Protein AF-A0A4U1BYI5-F1 (afdb_monomer_lite)

pLDDT: mean 77.16, std 16.28, range [41.34, 93.25]

Radius of gyration: 16.46 Å; chains: 1; bounding box: 38×61×30 Å

Organism: NCBI:txid2571271

Structure (mmCIF, N/CA/C/O backbone):
data_AF-A0A4U1BYI5-F1
#
_entry.id   AF-A0A4U1BYI5-F1
#
loop_
_atom_site.group_PDB
_atom_site.id
_atom_site.type_symbol
_atom_site.label_atom_id
_atom_site.label_alt_id
_atom_site.label_comp_id
_atom_site.label_asym_id
_atom_site.label_entity_id
_atom_site.label_seq_id
_atom_site.pdbx_PDB_ins_code
_atom_site.Cartn_x
_atom_site.Cartn_y
_atom_site.Cartn_z
_atom_site.occupancy
_atom_site.B_iso_or_equiv
_atom_site.auth_seq_id
_atom_site.auth_comp_id
_atom_site.auth_asym_id
_atom_site.auth_atom_id
_atom_site.pdbx_PDB_model_num
ATOM 1 N N . MET A 1 1 ? 1.137 -9.527 -12.528 1.00 52.97 1 MET A N 1
ATOM 2 C CA . MET A 1 1 ? 1.852 -8.620 -13.453 1.00 52.97 1 MET A CA 1
ATOM 3 C C . MET A 1 1 ? 2.875 -7.870 -12.630 1.00 52.97 1 MET A C 1
ATOM 5 O O . MET A 1 1 ? 2.546 -7.523 -11.507 1.00 52.97 1 MET A O 1
ATOM 9 N N . SER A 1 2 ? 4.081 -7.662 -13.147 1.00 66.19 2 SER A N 1
ATOM 10 C CA . SER A 1 2 ? 5.131 -6.933 -12.427 1.00 66.19 2 SER A CA 1
ATOM 11 C C . SER A 1 2 ? 5.276 -5.545 -13.038 1.00 66.19 2 SER A C 1
ATOM 13 O O . SER A 1 2 ? 5.401 -5.427 -14.258 1.00 66.19 2 SER A O 1
ATOM 15 N N . TYR A 1 3 ? 5.225 -4.504 -12.210 1.00 79.31 3 TYR A N 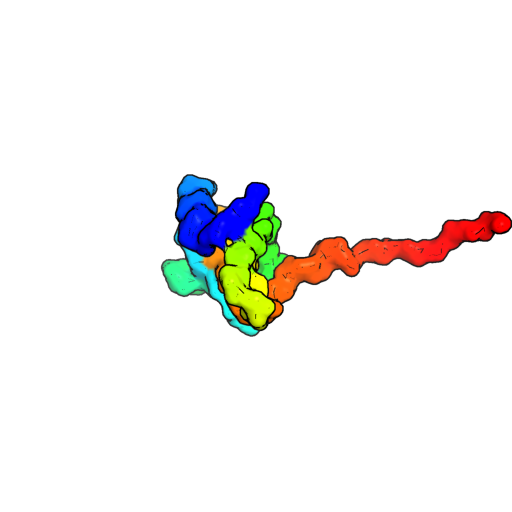1
ATOM 16 C CA . TYR A 1 3 ? 5.415 -3.128 -12.663 1.00 79.31 3 TYR A CA 1
ATOM 17 C C . TYR A 1 3 ? 6.898 -2.812 -12.839 1.00 79.31 3 TYR A C 1
ATOM 19 O O . TYR A 1 3 ? 7.734 -3.254 -12.053 1.00 79.31 3 TYR A O 1
ATOM 27 N N . LEU A 1 4 ? 7.210 -2.026 -13.871 1.00 74.12 4 LEU A N 1
ATOM 28 C CA . LEU A 1 4 ? 8.574 -1.564 -14.141 1.00 74.12 4 LEU A CA 1
ATOM 29 C C . LEU A 1 4 ? 8.955 -0.362 -13.274 1.00 74.12 4 LEU A C 1
ATOM 31 O O . LEU A 1 4 ? 10.129 -0.170 -12.980 1.00 74.12 4 LEU A O 1
ATOM 35 N N . THR A 1 5 ? 7.972 0.447 -12.864 1.00 81.19 5 THR A N 1
ATOM 36 C CA . THR A 1 5 ? 8.195 1.628 -12.027 1.00 81.19 5 THR A CA 1
ATOM 37 C C . THR A 1 5 ? 7.139 1.743 -10.930 1.00 81.19 5 THR A C 1
ATOM 39 O O . THR A 1 5 ? 6.004 1.284 -11.076 1.00 81.19 5 THR A O 1
ATOM 42 N N . LEU A 1 6 ? 7.500 2.416 -9.833 1.00 82.44 6 LEU A N 1
ATOM 43 C CA . LEU A 1 6 ? 6.568 2.750 -8.751 1.00 82.44 6 LEU A CA 1
ATOM 44 C C . LEU A 1 6 ? 5.392 3.598 -9.241 1.00 82.44 6 LEU A C 1
ATOM 46 O O . LEU A 1 6 ? 4.258 3.397 -8.814 1.00 82.44 6 LEU A O 1
ATOM 50 N N . ASN A 1 7 ? 5.657 4.539 -10.144 1.00 85.25 7 ASN A N 1
ATOM 51 C CA . ASN A 1 7 ? 4.631 5.449 -10.629 1.00 85.25 7 ASN A CA 1
ATOM 52 C C . ASN A 1 7 ? 3.563 4.705 -11.447 1.00 85.25 7 ASN A C 1
ATOM 54 O O . ASN A 1 7 ? 2.376 4.970 -11.276 1.00 85.25 7 ASN A O 1
ATOM 58 N N . ASP A 1 8 ? 3.972 3.729 -12.266 1.00 87.88 8 ASP A N 1
ATOM 59 C CA . ASP A 1 8 ? 3.039 2.889 -13.027 1.00 87.88 8 ASP A CA 1
ATOM 60 C C . ASP A 1 8 ? 2.148 2.060 -12.098 1.00 87.88 8 ASP A C 1
ATOM 62 O O . ASP A 1 8 ? 0.930 2.024 -12.280 1.00 87.88 8 ASP A O 1
ATOM 66 N N . ALA A 1 9 ? 2.744 1.457 -11.063 1.00 88.38 9 ALA A N 1
ATOM 67 C CA . ALA A 1 9 ? 2.022 0.669 -10.068 1.00 88.38 9 ALA A CA 1
ATOM 68 C C . ALA A 1 9 ? 0.978 1.514 -9.320 1.00 88.38 9 ALA A C 1
ATOM 70 O O . ALA A 1 9 ? -0.194 1.148 -9.232 1.00 88.38 9 ALA A O 1
ATOM 71 N N . VAL A 1 10 ? 1.382 2.689 -8.825 1.00 88.69 10 VAL A N 1
ATOM 72 C CA . VAL A 1 10 ? 0.486 3.611 -8.113 1.00 88.69 10 VAL A CA 1
ATOM 73 C C . VAL A 1 10 ? -0.628 4.114 -9.029 1.00 88.69 10 VAL A C 1
ATOM 75 O O . VAL A 1 10 ? -1.782 4.208 -8.607 1.00 88.69 10 VAL A O 1
ATOM 78 N N . PHE A 1 11 ? -0.310 4.448 -10.278 1.00 90.88 11 PHE A N 1
ATOM 79 C CA . PHE A 1 11 ? -1.292 4.958 -11.226 1.00 90.88 11 PHE A CA 1
ATOM 80 C C . PHE A 1 11 ? -2.358 3.916 -11.576 1.00 90.88 11 PHE A C 1
ATOM 82 O O . PHE A 1 11 ? -3.546 4.251 -11.602 1.00 90.88 11 PHE A O 1
ATOM 89 N N . ASP A 1 12 ? -1.959 2.662 -11.799 1.00 91.25 12 ASP A N 1
ATOM 90 C CA . ASP A 1 12 ? -2.903 1.575 -12.058 1.00 91.25 12 ASP A CA 1
ATOM 91 C C . ASP A 1 12 ? -3.801 1.298 -10.844 1.00 91.25 12 ASP A C 1
ATOM 93 O O . ASP A 1 12 ? -5.029 1.333 -10.952 1.00 91.25 12 ASP A O 1
ATOM 97 N N . LEU A 1 13 ? -3.215 1.157 -9.652 1.00 91.50 13 LEU A N 1
ATOM 98 C CA . LEU A 1 13 ? -3.977 0.935 -8.420 1.00 91.50 13 LEU A CA 1
ATOM 99 C C . LEU A 1 13 ? -4.977 2.072 -8.150 1.00 91.50 13 LEU A C 1
ATOM 101 O O . LEU A 1 13 ? -6.141 1.825 -7.820 1.00 91.50 13 LEU A O 1
ATOM 105 N N . ARG A 1 14 ? -4.591 3.331 -8.392 1.00 91.69 14 ARG A N 1
ATOM 106 C CA . ARG A 1 14 ? -5.512 4.475 -8.272 1.00 91.69 14 ARG A CA 1
ATOM 107 C C . ARG A 1 14 ? -6.669 4.417 -9.264 1.00 91.69 14 ARG A C 1
ATOM 109 O O . ARG A 1 14 ? -7.791 4.774 -8.893 1.00 91.69 14 ARG A O 1
ATOM 116 N N . LYS A 1 15 ? -6.430 3.972 -10.504 1.00 92.81 15 LYS A N 1
ATOM 117 C CA . LYS A 1 15 ? -7.501 3.750 -11.493 1.00 92.81 15 LYS A CA 1
ATOM 118 C C . LYS A 1 15 ? -8.478 2.672 -11.038 1.00 92.81 15 LYS A C 1
ATOM 120 O O . LYS A 1 15 ? -9.670 2.796 -11.301 1.00 92.81 15 LYS A O 1
ATOM 125 N N . ARG A 1 16 ? -7.979 1.656 -10.336 1.00 91.19 16 ARG A N 1
ATOM 126 C CA . ARG A 1 16 ? -8.761 0.528 -9.817 1.00 91.19 16 ARG A CA 1
ATOM 127 C C . ARG A 1 16 ? -9.525 0.833 -8.526 1.00 91.19 16 ARG A C 1
ATOM 129 O O . ARG A 1 16 ? -10.373 0.041 -8.140 1.00 91.19 16 ARG A O 1
ATOM 136 N N . GLY A 1 17 ? -9.279 1.985 -7.899 1.00 90.88 17 GLY A N 1
ATOM 137 C CA . GLY A 1 17 ? -10.036 2.459 -6.734 1.00 90.88 17 GLY A CA 1
ATOM 138 C C . GLY A 1 17 ? -9.224 2.604 -5.447 1.00 90.88 17 GLY A C 1
ATOM 139 O O . GLY A 1 17 ? -9.732 3.183 -4.489 1.00 90.88 17 GLY A O 1
ATOM 140 N N . TYR A 1 18 ? -7.955 2.190 -5.434 1.00 92.81 18 TYR A N 1
ATOM 141 C CA . TYR A 1 18 ? -7.045 2.363 -4.299 1.00 92.81 18 TYR A CA 1
ATOM 142 C C . TYR A 1 18 ? -6.559 3.816 -4.231 1.00 92.81 18 TYR A C 1
ATOM 144 O O . TYR A 1 18 ? -5.511 4.181 -4.765 1.00 92.81 18 TYR A O 1
ATOM 152 N N . ARG A 1 19 ? -7.380 4.697 -3.655 1.00 90.50 19 ARG A N 1
ATOM 153 C CA . ARG A 1 19 ? -7.155 6.153 -3.695 1.00 90.50 19 ARG A CA 1
ATOM 154 C C . ARG A 1 19 ? -6.474 6.706 -2.451 1.00 90.50 19 ARG A C 1
ATOM 156 O O . ARG A 1 19 ? -5.894 7.792 -2.532 1.00 90.50 19 ARG A O 1
ATOM 163 N N . LEU A 1 20 ? -6.538 5.980 -1.340 1.00 91.62 20 LEU A N 1
ATOM 164 C CA . LEU A 1 20 ? -5.922 6.387 -0.084 1.00 91.62 20 LEU A CA 1
ATOM 165 C C . LEU A 1 20 ? -4.438 6.035 -0.047 1.00 91.62 20 LEU A C 1
ATOM 167 O O . LEU A 1 20 ? -4.012 5.037 -0.625 1.00 91.62 20 LEU A O 1
ATOM 171 N N . ASN A 1 21 ? -3.677 6.862 0.663 1.00 91.38 21 ASN A N 1
ATOM 172 C CA . ASN A 1 21 ? -2.303 6.558 1.034 1.00 91.38 21 ASN A CA 1
ATOM 173 C C . ASN A 1 21 ? -2.292 6.148 2.498 1.00 91.38 21 ASN A C 1
ATOM 175 O O . ASN A 1 21 ? -2.835 6.859 3.350 1.00 91.38 21 ASN A O 1
ATOM 179 N N . PHE A 1 22 ? -1.664 5.015 2.751 1.00 91.25 22 PHE A N 1
ATOM 180 C CA . PHE A 1 22 ? -1.501 4.438 4.064 1.00 91.25 22 PHE A CA 1
ATOM 181 C C . PHE A 1 22 ? -0.020 4.414 4.434 1.00 91.25 22 PHE A C 1
ATOM 183 O O . PHE A 1 22 ? 0.844 4.261 3.568 1.00 91.25 22 PHE A O 1
ATOM 190 N N . TYR A 1 23 ? 0.258 4.576 5.722 1.00 90.06 23 TYR A N 1
ATOM 191 C CA . TYR A 1 23 ? 1.603 4.599 6.284 1.00 90.06 23 TYR A CA 1
ATOM 192 C C . TYR A 1 23 ? 1.677 3.620 7.442 1.00 90.06 23 TYR A C 1
ATOM 194 O O . TYR A 1 23 ? 0.745 3.553 8.237 1.00 90.06 23 TYR A O 1
ATOM 202 N N . TYR A 1 24 ? 2.777 2.887 7.544 1.00 88.38 24 TYR A N 1
ATOM 203 C CA . TYR A 1 24 ? 3.029 2.008 8.676 1.00 88.38 24 TYR A CA 1
ATOM 204 C C . TYR A 1 24 ? 3.693 2.776 9.822 1.00 88.38 24 TYR A C 1
ATOM 206 O O . TYR A 1 24 ? 4.643 3.526 9.594 1.00 88.38 24 TYR A O 1
ATOM 214 N N . TYR A 1 25 ? 3.187 2.597 11.039 1.00 87.12 25 TYR A N 1
ATOM 215 C CA . TYR A 1 25 ? 3.738 3.177 12.261 1.00 87.12 25 TYR A CA 1
ATOM 216 C C . TYR A 1 25 ? 3.320 2.340 13.475 1.00 87.12 25 TYR A C 1
ATOM 218 O O . TYR A 1 25 ? 2.125 2.166 13.694 1.00 87.12 25 TYR A O 1
ATOM 226 N N . GLU A 1 26 ? 4.285 1.853 14.266 1.00 87.44 26 GLU A N 1
ATOM 227 C CA . GLU A 1 26 ? 4.049 1.104 15.520 1.00 87.44 26 GLU A CA 1
ATOM 228 C C . GLU A 1 26 ? 2.931 0.043 15.401 1.00 87.44 26 GLU A C 1
ATOM 230 O O . GLU A 1 26 ? 1.913 0.139 16.081 1.00 87.44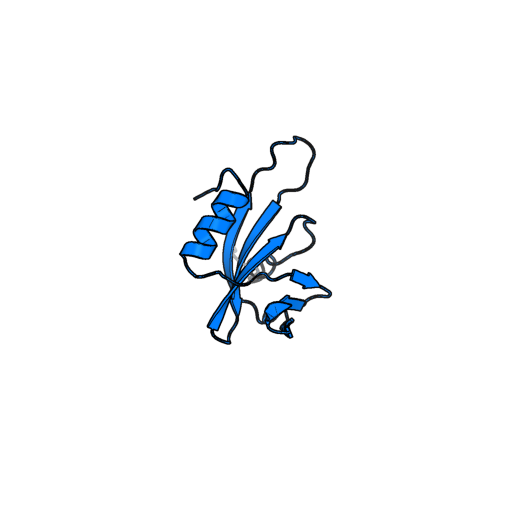 26 GLU A O 1
ATOM 235 N N . ASP A 1 27 ? 3.072 -0.928 14.489 1.00 87.12 27 ASP A N 1
ATOM 236 C CA . ASP A 1 27 ? 2.088 -2.005 14.234 1.00 87.12 27 ASP A CA 1
ATOM 237 C C . ASP A 1 27 ? 0.692 -1.533 13.773 1.00 87.12 27 ASP A C 1
ATOM 239 O O . ASP A 1 27 ? -0.276 -2.299 13.722 1.00 87.12 27 ASP A O 1
ATOM 243 N N . ASN A 1 28 ? 0.572 -0.264 13.389 1.00 89.81 28 ASN A N 1
ATOM 244 C CA . ASN A 1 28 ? -0.649 0.326 12.870 1.00 89.81 28 ASN A CA 1
ATOM 245 C C . ASN A 1 28 ? -0.444 0.867 11.459 1.00 89.81 28 ASN A C 1
ATOM 247 O O . ASN A 1 28 ? 0.647 1.264 11.046 1.00 89.81 28 ASN A O 1
ATOM 251 N N . ILE A 1 29 ? -1.550 0.926 10.731 1.00 90.31 29 ILE A N 1
ATOM 252 C CA . ILE A 1 29 ? -1.658 1.594 9.451 1.00 90.31 29 ILE A CA 1
ATOM 253 C C . ILE A 1 29 ? -2.440 2.895 9.633 1.00 90.31 29 ILE A C 1
ATOM 255 O O . ILE A 1 29 ? -3.581 2.902 10.095 1.00 90.31 29 ILE A O 1
ATOM 259 N N . ILE A 1 30 ? -1.815 4.004 9.249 1.00 91.69 30 ILE A N 1
ATOM 260 C CA . ILE A 1 30 ? -2.338 5.358 9.418 1.00 91.69 30 ILE A CA 1
ATOM 261 C C . ILE A 1 30 ? -2.730 5.933 8.058 1.00 91.69 30 ILE A C 1
ATOM 263 O O . ILE A 1 30 ? -1.941 5.929 7.110 1.00 91.69 30 ILE A O 1
ATOM 267 N N . CYS A 1 31 ? -3.939 6.485 7.974 1.00 90.62 31 CYS A N 1
ATOM 268 C CA . CYS A 1 31 ? -4.400 7.296 6.855 1.00 90.62 31 CYS A CA 1
ATOM 269 C C . CYS A 1 31 ? -4.631 8.736 7.312 1.00 90.62 31 CYS A C 1
ATOM 271 O O . CYS A 1 31 ? -5.691 9.064 7.845 1.00 90.62 31 CYS A O 1
ATOM 273 N N . PHE A 1 32 ? -3.657 9.617 7.068 1.00 88.56 32 PHE A N 1
ATOM 274 C CA . PHE A 1 32 ? -3.748 11.021 7.487 1.00 88.56 32 PHE A CA 1
ATOM 275 C C . PHE A 1 32 ? -4.979 11.767 6.946 1.00 88.56 32 PHE A C 1
ATOM 277 O O . PHE A 1 32 ? -5.617 12.457 7.734 1.00 88.56 32 PHE A O 1
ATOM 284 N N . PRO A 1 33 ? -5.378 11.634 5.660 1.00 87.38 33 PRO A N 1
ATOM 285 C CA . PRO A 1 33 ? -6.543 12.357 5.142 1.00 87.38 33 PRO A CA 1
ATOM 286 C C . PRO A 1 33 ? -7.869 12.022 5.834 1.00 87.38 33 PRO A C 1
ATOM 288 O O . PRO A 1 33 ? -8.800 12.817 5.757 1.00 87.38 33 PRO A O 1
ATOM 291 N N . LEU A 1 34 ? -7.966 10.842 6.451 1.00 86.50 34 LEU A N 1
ATOM 292 C CA . LEU A 1 34 ? -9.163 10.374 7.151 1.00 86.50 34 LEU A CA 1
ATOM 293 C C . LEU A 1 34 ? -8.980 10.344 8.673 1.00 86.50 34 LEU A C 1
ATOM 295 O O . LEU A 1 34 ? -9.888 9.895 9.362 1.00 86.50 34 LEU A O 1
ATOM 299 N N . GLU A 1 35 ? -7.815 10.768 9.180 1.00 89.31 35 GLU A N 1
ATOM 300 C CA . GLU A 1 35 ? -7.411 10.626 10.589 1.00 89.31 35 GLU A CA 1
ATOM 301 C C . GLU A 1 35 ? -7.654 9.207 11.136 1.00 89.31 35 GLU A C 1
ATOM 303 O O . GLU A 1 35 ? -7.998 9.002 12.298 1.00 89.31 35 GLU A O 1
ATOM 308 N N . LEU A 1 36 ? -7.484 8.208 10.267 1.00 89.12 36 LEU A N 1
ATOM 309 C CA . LEU A 1 36 ? -7.815 6.823 10.559 1.00 89.12 36 LEU A CA 1
ATOM 310 C C . LEU A 1 36 ? -6.561 6.058 10.971 1.00 89.12 36 LEU A C 1
ATOM 312 O O . LEU A 1 36 ? -5.543 6.110 10.279 1.00 89.12 36 LEU A O 1
ATOM 316 N N . VAL A 1 37 ? -6.667 5.307 12.065 1.00 91.94 37 VAL A N 1
ATOM 317 C CA . VAL A 1 37 ? -5.629 4.399 12.559 1.00 91.94 37 VAL A CA 1
ATOM 318 C C . VAL A 1 37 ? -6.234 3.007 12.650 1.00 91.94 37 VAL A C 1
ATOM 320 O O . VAL A 1 37 ? -7.233 2.806 13.339 1.00 91.94 37 VAL A O 1
ATOM 323 N N . VAL A 1 38 ? -5.645 2.055 11.933 1.00 89.88 38 VAL A N 1
ATOM 324 C CA . VAL A 1 38 ? -6.114 0.669 11.876 1.00 89.88 38 VAL A CA 1
ATOM 325 C C . VAL A 1 38 ? -4.978 -0.251 12.319 1.00 89.88 38 VAL A C 1
ATOM 327 O O . VAL A 1 38 ? -3.900 -0.175 11.731 1.00 89.88 38 VAL A O 1
ATOM 330 N N . PRO A 1 39 ? -5.193 -1.139 13.306 1.00 90.62 39 PRO A N 1
ATOM 331 C CA . PRO A 1 39 ? -4.223 -2.178 13.639 1.00 90.62 39 PRO A CA 1
ATOM 332 C C . PRO A 1 39 ? -3.914 -3.035 12.416 1.00 90.62 39 PRO A C 1
ATOM 334 O O . PRO A 1 39 ? -4.835 -3.379 11.671 1.00 90.62 39 PRO A O 1
ATOM 337 N N . ILE A 1 40 ? -2.650 -3.403 12.216 1.00 86.44 40 ILE A N 1
ATOM 338 C CA . ILE A 1 40 ? -2.229 -4.149 11.024 1.00 86.44 40 ILE A CA 1
ATOM 339 C C . ILE A 1 40 ? -2.986 -5.479 10.851 1.00 86.44 40 ILE A C 1
ATOM 341 O O . ILE A 1 40 ? -3.365 -5.822 9.736 1.00 86.44 40 ILE A O 1
ATOM 345 N N . ASP A 1 41 ? -3.356 -6.139 11.954 1.00 87.44 41 ASP A N 1
ATOM 346 C CA . ASP A 1 41 ? -4.169 -7.369 11.982 1.00 87.44 41 ASP A CA 1
ATOM 347 C C . ASP A 1 41 ? -5.590 -7.202 11.411 1.00 87.44 41 ASP A C 1
ATOM 349 O O . ASP A 1 41 ? -6.285 -8.175 11.116 1.00 87.44 41 ASP A O 1
ATOM 353 N N . ASN A 1 42 ? -6.069 -5.962 11.287 1.00 88.44 42 ASN A N 1
ATOM 354 C CA . ASN A 1 42 ? -7.375 -5.638 10.714 1.00 88.44 42 ASN A CA 1
ATOM 355 C C . ASN A 1 42 ? -7.301 -5.194 9.248 1.00 88.44 42 ASN A C 1
ATOM 357 O O . ASN A 1 42 ? -8.325 -4.797 8.680 1.00 88.44 42 ASN A O 1
ATOM 361 N N . VAL A 1 43 ? -6.118 -5.256 8.641 1.00 87.50 43 VAL A N 1
ATOM 362 C CA . VAL A 1 43 ? -5.881 -4.900 7.246 1.00 87.50 43 VAL A CA 1
ATOM 363 C C . VAL A 1 43 ? -5.889 -6.163 6.397 1.00 87.50 43 VAL A C 1
ATOM 365 O O . VAL A 1 43 ? -5.246 -7.154 6.727 1.00 87.50 43 VAL A O 1
ATOM 368 N N . ASN A 1 44 ? -6.606 -6.122 5.278 1.00 90.38 44 ASN A N 1
ATOM 369 C CA . ASN A 1 44 ? -6.558 -7.175 4.279 1.00 90.38 44 ASN A CA 1
ATOM 370 C C . ASN A 1 44 ? -5.637 -6.750 3.134 1.00 90.38 44 ASN A C 1
ATOM 372 O O . ASN A 1 44 ? -5.763 -5.650 2.591 1.00 90.38 44 ASN A O 1
ATOM 376 N N . ILE A 1 45 ? -4.703 -7.624 2.771 1.00 89.75 45 ILE A N 1
ATOM 377 C CA . ILE A 1 45 ? -3.809 -7.408 1.636 1.00 89.75 45 ILE A CA 1
ATOM 378 C C . ILE A 1 45 ? -4.502 -7.966 0.403 1.00 89.75 45 ILE A C 1
ATOM 380 O O . ILE A 1 45 ? -4.675 -9.176 0.273 1.00 89.75 45 ILE A O 1
ATOM 384 N N . ASP A 1 46 ? -4.890 -7.081 -0.505 1.00 90.06 46 ASP A N 1
ATOM 385 C CA . ASP A 1 46 ? -5.516 -7.487 -1.757 1.00 90.06 46 ASP A CA 1
ATOM 386 C C . ASP A 1 46 ? -4.442 -7.896 -2.775 1.00 90.06 46 ASP A C 1
ATOM 388 O O . ASP A 1 46 ? -4.581 -8.909 -3.460 1.00 90.06 46 ASP A O 1
ATOM 392 N N . GLU A 1 47 ? -3.354 -7.118 -2.877 1.00 89.62 47 GLU A N 1
ATOM 393 C CA . GLU A 1 47 ? -2.248 -7.382 -3.806 1.00 89.62 47 GLU A CA 1
ATOM 394 C C . GLU A 1 47 ? -0.896 -6.933 -3.253 1.00 89.62 47 GLU A C 1
ATOM 396 O O . GLU A 1 47 ? -0.794 -5.935 -2.539 1.00 89.62 47 GLU A O 1
ATOM 401 N N . VAL A 1 48 ? 0.161 -7.635 -3.668 1.00 89.06 48 VAL A N 1
ATOM 402 C CA . VAL A 1 48 ? 1.554 -7.297 -3.359 1.00 89.06 48 VAL A CA 1
ATOM 403 C C . VAL A 1 48 ? 2.325 -7.130 -4.662 1.00 89.06 48 VAL A C 1
ATOM 405 O O . VAL A 1 48 ? 2.369 -8.041 -5.489 1.00 89.06 48 VAL A O 1
ATOM 408 N N . HIS A 1 49 ? 2.961 -5.974 -4.833 1.00 86.62 49 HIS A N 1
ATOM 409 C CA . HIS A 1 49 ? 3.765 -5.648 -6.006 1.00 86.62 49 HIS A CA 1
ATOM 410 C C . HIS A 1 49 ? 5.185 -5.303 -5.580 1.00 86.62 49 HIS A C 1
ATOM 412 O O . HIS A 1 49 ? 5.442 -4.238 -5.022 1.00 86.62 49 HIS A O 1
ATOM 418 N N . THR A 1 50 ? 6.130 -6.196 -5.859 1.00 84.25 50 THR A N 1
ATOM 419 C CA . THR A 1 50 ? 7.554 -5.896 -5.692 1.00 84.25 50 THR A CA 1
ATOM 420 C C . THR A 1 50 ? 8.045 -5.115 -6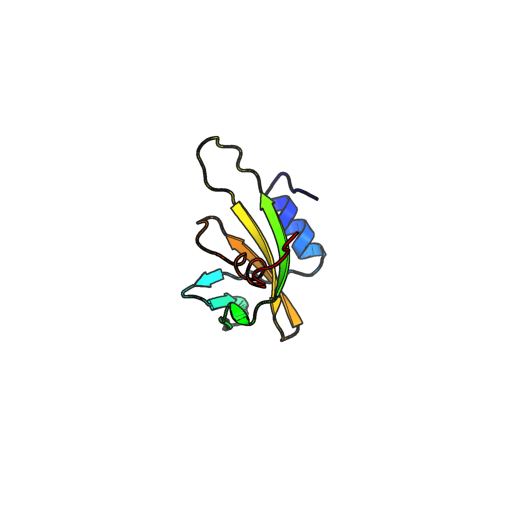.899 1.00 84.25 50 THR A C 1
ATOM 422 O O . THR A 1 50 ? 7.968 -5.595 -8.031 1.00 84.25 50 THR A O 1
ATOM 425 N N . ILE A 1 51 ? 8.564 -3.918 -6.653 1.00 80.19 51 ILE A N 1
ATOM 426 C CA . ILE A 1 51 ? 9.118 -3.062 -7.693 1.00 80.19 51 ILE A CA 1
ATOM 427 C C . ILE A 1 51 ? 10.634 -3.272 -7.702 1.00 80.19 51 ILE A C 1
ATOM 429 O O . ILE A 1 51 ? 11.285 -3.051 -6.674 1.00 80.19 51 ILE A O 1
ATOM 433 N N . PRO A 1 52 ? 11.210 -3.730 -8.826 1.00 69.50 52 PRO A N 1
ATOM 434 C CA . PRO A 1 52 ? 12.650 -3.876 -8.943 1.00 69.50 52 PRO A CA 1
ATOM 435 C C . PRO A 1 52 ? 13.304 -2.496 -8.861 1.00 69.50 52 PRO A C 1
ATOM 437 O O . PRO A 1 52 ? 12.904 -1.566 -9.562 1.00 69.50 52 PRO A O 1
ATOM 440 N N . VAL A 1 53 ? 14.302 -2.364 -7.992 1.00 66.69 53 VAL A N 1
ATOM 441 C CA . VAL A 1 53 ? 15.128 -1.158 -7.915 1.00 66.69 53 VAL A CA 1
ATOM 442 C C . VAL A 1 53 ? 16.308 -1.360 -8.859 1.00 66.69 53 VAL A C 1
ATOM 444 O O . VAL A 1 53 ? 16.903 -2.434 -8.886 1.00 66.69 53 VAL A O 1
ATOM 447 N N . SER A 1 54 ? 16.617 -0.349 -9.667 1.00 60.69 54 SER A N 1
ATOM 448 C CA . SER A 1 54 ? 17.672 -0.412 -10.687 1.00 60.69 54 SER A CA 1
ATOM 449 C C . SER A 1 54 ? 19.093 -0.445 -10.113 1.00 60.69 54 SER A C 1
ATOM 451 O O . SER A 1 54 ? 20.042 -0.517 -10.889 1.00 60.69 54 SER A O 1
ATOM 453 N N . ASP A 1 55 ? 19.242 -0.341 -8.791 1.00 56.62 55 ASP A N 1
ATOM 454 C CA . ASP A 1 55 ? 20.532 -0.261 -8.115 1.00 56.62 55 ASP A CA 1
ATOM 455 C C . ASP A 1 55 ? 20.858 -1.591 -7.424 1.00 56.62 55 ASP A C 1
ATOM 457 O O . ASP A 1 55 ? 20.077 -2.117 -6.628 1.00 56.62 55 ASP A O 1
ATOM 461 N N . GLU A 1 56 ? 22.021 -2.146 -7.757 1.00 50.56 56 GLU A N 1
ATOM 462 C CA . GLU A 1 56 ? 22.450 -3.519 -7.452 1.00 50.56 56 GLU A CA 1
ATOM 463 C C . GLU A 1 56 ? 22.676 -3.770 -5.946 1.00 50.56 56 GLU A C 1
ATOM 465 O O . GLU A 1 56 ? 22.924 -4.903 -5.533 1.00 50.56 56 GLU A O 1
ATOM 470 N N . ASN A 1 57 ? 22.554 -2.728 -5.115 1.00 56.91 57 ASN A N 1
ATOM 471 C CA . ASN A 1 57 ? 22.788 -2.771 -3.672 1.00 56.91 57 ASN A CA 1
ATOM 472 C C . ASN A 1 57 ? 21.545 -2.547 -2.800 1.00 56.91 57 ASN A C 1
ATOM 474 O O . ASN A 1 57 ? 21.652 -2.676 -1.579 1.00 56.91 57 ASN A O 1
ATOM 478 N N . GLU A 1 58 ? 20.382 -2.187 -3.354 1.00 54.34 58 GLU A N 1
ATOM 479 C CA . GLU A 1 58 ? 19.370 -1.509 -2.538 1.00 54.34 58 GLU A CA 1
ATOM 480 C C . GLU A 1 58 ? 18.002 -2.197 -2.465 1.00 54.34 58 GLU A C 1
ATOM 482 O O . GLU A 1 58 ? 17.443 -2.733 -3.420 1.00 54.34 58 GLU A O 1
ATOM 487 N N . LYS A 1 59 ? 17.511 -2.191 -1.225 1.00 58.06 59 LYS A N 1
ATOM 488 C CA . LYS A 1 59 ? 16.281 -2.757 -0.672 1.00 58.06 59 LYS A CA 1
ATOM 489 C C . LYS A 1 59 ? 15.123 -2.804 -1.675 1.00 58.06 59 LYS A C 1
ATOM 491 O O . LYS A 1 59 ? 14.729 -1.791 -2.244 1.00 58.06 59 LYS A O 1
ATOM 496 N N . LYS A 1 60 ? 14.526 -3.991 -1.835 1.00 64.75 60 LYS A N 1
ATOM 497 C CA . LYS A 1 60 ? 13.310 -4.185 -2.639 1.00 64.75 60 LYS A CA 1
ATOM 498 C C . LYS A 1 60 ? 12.215 -3.257 -2.117 1.00 64.75 60 LYS A C 1
ATOM 500 O O . LYS A 1 60 ? 11.859 -3.337 -0.947 1.00 64.75 60 LYS A O 1
ATOM 505 N N . SER A 1 61 ? 11.678 -2.410 -2.988 1.00 76.00 61 SER A N 1
ATOM 506 C CA . SER A 1 61 ? 10.490 -1.625 -2.666 1.00 76.00 61 SER A CA 1
ATOM 507 C C . SER A 1 61 ? 9.249 -2.487 -2.886 1.00 76.00 61 SER A C 1
ATOM 509 O O . SER A 1 61 ? 9.088 -3.089 -3.953 1.00 76.00 61 SER A O 1
ATOM 511 N N . VAL A 1 62 ? 8.377 -2.560 -1.887 1.00 85.25 62 VAL A N 1
ATOM 512 C CA . VAL A 1 62 ? 7.139 -3.340 -1.936 1.00 85.25 62 VAL A CA 1
ATOM 513 C C . VAL A 1 62 ? 5.950 -2.395 -1.845 1.00 85.25 62 VAL A C 1
ATOM 515 O O . VAL A 1 62 ? 5.883 -1.518 -0.989 1.00 85.25 62 VAL A O 1
ATOM 518 N N . LEU A 1 63 ? 5.005 -2.558 -2.762 1.00 88.19 63 LEU A N 1
ATOM 519 C CA . LEU A 1 63 ? 3.757 -1.816 -2.785 1.00 88.19 63 LEU A CA 1
ATOM 520 C C . LEU A 1 63 ? 2.612 -2.774 -2.470 1.00 88.19 63 LEU A C 1
ATOM 522 O O . LEU A 1 63 ? 2.377 -3.728 -3.213 1.00 88.19 63 LEU A O 1
ATOM 526 N N . TYR A 1 64 ? 1.891 -2.502 -1.392 1.00 89.88 64 TYR A N 1
ATOM 527 C CA . TYR A 1 64 ? 0.722 -3.264 -0.982 1.00 89.88 64 TYR A CA 1
ATOM 528 C C . TYR A 1 64 ? -0.543 -2.508 -1.387 1.00 89.88 64 TYR A C 1
ATOM 530 O O . TYR A 1 64 ? -0.714 -1.334 -1.050 1.00 89.88 64 TYR A O 1
ATOM 538 N N . ALA A 1 65 ? -1.439 -3.181 -2.101 1.00 92.50 65 ALA A N 1
ATOM 539 C CA . ALA A 1 65 ? -2.817 -2.741 -2.251 1.00 92.50 65 ALA A CA 1
ATOM 540 C C . ALA A 1 65 ? -3.613 -3.350 -1.098 1.00 92.50 65 ALA A C 1
ATOM 542 O O . ALA A 1 65 ? -3.647 -4.573 -0.955 1.00 92.50 65 ALA A O 1
ATOM 543 N N . ILE A 1 66 ? -4.205 -2.506 -0.260 1.00 91.75 66 ILE A N 1
ATOM 544 C CA . ILE A 1 66 ? -4.870 -2.946 0.964 1.00 91.75 66 ILE A CA 1
ATOM 545 C C . ILE A 1 66 ? -6.314 -2.467 1.026 1.00 91.75 66 ILE A C 1
ATOM 547 O O . ILE A 1 66 ? -6.660 -1.379 0.547 1.00 91.75 66 ILE A O 1
ATOM 551 N N . SER A 1 67 ? -7.139 -3.288 1.663 1.00 90.75 67 SER A N 1
ATOM 552 C CA . SER A 1 67 ? -8.515 -2.987 2.019 1.00 90.75 67 SER A CA 1
ATOM 553 C C . SER A 1 67 ? -8.696 -3.075 3.531 1.00 90.75 67 SER A C 1
ATOM 555 O O . SER A 1 67 ? -8.102 -3.909 4.214 1.00 90.75 67 SER A O 1
ATOM 557 N N . ILE A 1 68 ? -9.512 -2.178 4.075 1.00 86.25 68 ILE A N 1
ATOM 558 C CA . ILE A 1 68 ? -9.902 -2.199 5.486 1.00 86.25 68 ILE A CA 1
ATOM 559 C C . ILE A 1 68 ? -11.390 -2.529 5.604 1.00 86.25 68 ILE A C 1
ATOM 561 O O . ILE A 1 68 ? -12.170 -2.253 4.691 1.00 86.25 68 ILE A O 1
ATOM 565 N N . LYS A 1 69 ? -11.798 -3.127 6.733 1.00 73.00 69 LYS A N 1
ATOM 566 C CA . LYS A 1 69 ? -13.173 -3.626 6.969 1.00 73.00 69 LYS A CA 1
ATOM 567 C C . LYS A 1 69 ? -14.277 -2.578 6.771 1.00 73.00 69 LYS A C 1
ATOM 569 O O . LYS A 1 69 ? -15.427 -2.941 6.553 1.00 73.00 69 LYS A O 1
ATOM 574 N N . GLU A 1 70 ? -13.935 -1.299 6.820 1.00 71.12 70 GLU A N 1
ATOM 575 C CA . GLU A 1 70 ? -14.850 -0.179 6.594 1.00 71.12 70 GLU A CA 1
ATOM 576 C C . GLU A 1 70 ? -15.060 0.162 5.097 1.00 71.12 70 GLU A C 1
ATOM 578 O O . GLU A 1 70 ? -15.776 1.107 4.763 1.00 71.12 70 GLU A O 1
ATOM 583 N N . GLY A 1 71 ? -14.497 -0.633 4.176 1.00 77.19 71 GLY A N 1
ATOM 584 C CA . GLY A 1 71 ? -14.711 -0.517 2.729 1.00 77.19 71 GLY A CA 1
ATOM 585 C C . GLY A 1 71 ? -13.811 0.504 2.032 1.00 77.19 71 GLY A C 1
ATOM 586 O O . GLY A 1 71 ? -14.005 0.798 0.852 1.00 77.19 71 GLY A O 1
ATOM 587 N N . GLN A 1 72 ? -12.830 1.070 2.734 1.00 85.81 72 GLN A N 1
ATOM 588 C CA . GLN A 1 72 ? -11.834 1.939 2.129 1.00 85.81 72 GLN A CA 1
ATOM 589 C C . GLN A 1 72 ? -10.663 1.121 1.580 1.00 85.81 72 GLN A C 1
ATOM 591 O O . GLN A 1 72 ? -10.188 0.160 2.186 1.00 85.81 72 GLN A O 1
ATOM 596 N N . HIS A 1 73 ? -10.181 1.559 0.421 1.00 91.75 73 HIS A N 1
ATOM 597 C CA . HIS A 1 73 ? -9.099 0.923 -0.316 1.00 91.75 73 HIS A CA 1
ATOM 598 C C . HIS A 1 73 ? -7.967 1.920 -0.527 1.00 91.75 73 HIS A C 1
ATOM 600 O O . HIS A 1 73 ? -8.183 3.084 -0.896 1.00 91.75 73 HIS A O 1
ATOM 606 N N . GLY A 1 74 ? -6.740 1.460 -0.335 1.00 91.62 74 GLY A N 1
ATOM 607 C CA . GLY A 1 74 ? -5.577 2.308 -0.506 1.00 91.62 74 GLY A CA 1
ATOM 608 C C . GLY A 1 74 ? -4.297 1.539 -0.723 1.00 91.62 74 GLY A C 1
ATOM 609 O O . GLY A 1 74 ? -4.279 0.326 -0.908 1.00 91.62 74 GLY A O 1
ATOM 610 N N . ILE A 1 75 ? -3.224 2.308 -0.752 1.00 93.25 75 ILE A N 1
ATOM 611 C CA . ILE A 1 75 ? -1.903 1.837 -1.108 1.00 93.25 75 ILE A CA 1
ATOM 612 C C . ILE A 1 75 ? -0.981 2.094 0.077 1.00 93.25 75 ILE A C 1
ATOM 614 O O . ILE A 1 75 ? -0.950 3.207 0.608 1.00 93.25 75 ILE A O 1
ATOM 618 N N . LEU A 1 76 ? -0.226 1.071 0.462 1.00 90.88 76 LEU A N 1
ATOM 619 C CA . LEU A 1 76 ? 0.837 1.141 1.454 1.00 90.88 76 LEU A CA 1
ATOM 620 C C . LEU A 1 76 ? 2.166 0.878 0.746 1.00 90.88 76 LEU A C 1
ATOM 622 O O . LEU A 1 76 ? 2.350 -0.160 0.112 1.00 90.88 76 LEU A O 1
ATOM 626 N N . PHE A 1 77 ? 3.079 1.840 0.823 1.00 86.69 77 PHE A N 1
ATOM 627 C CA . PHE A 1 77 ? 4.401 1.735 0.216 1.00 86.69 77 PHE A CA 1
ATOM 628 C C . PHE A 1 77 ? 5.442 1.440 1.292 1.00 86.69 77 PHE A C 1
ATOM 630 O O . PHE A 1 77 ? 5.627 2.249 2.198 1.00 86.69 77 PHE A O 1
ATOM 637 N N . ASP A 1 78 ? 6.117 0.301 1.168 1.00 82.62 78 ASP A N 1
ATOM 638 C CA . ASP A 1 78 ? 7.239 -0.085 2.014 1.00 82.62 78 ASP A CA 1
ATOM 639 C C . ASP A 1 78 ? 8.548 -0.015 1.220 1.00 82.62 78 ASP A C 1
ATOM 641 O O . ASP A 1 78 ? 8.793 -0.792 0.294 1.00 82.62 78 ASP A O 1
ATOM 645 N N . CYS A 1 79 ? 9.400 0.933 1.598 1.00 71.06 79 CYS A N 1
ATOM 646 C CA . CYS A 1 79 ? 10.768 1.051 1.106 1.00 71.06 79 CYS A CA 1
ATOM 647 C C . CYS A 1 79 ? 11.823 0.759 2.183 1.00 71.06 79 CYS A C 1
ATOM 649 O O . CYS A 1 79 ? 13.015 0.719 1.867 1.00 71.06 79 CYS A O 1
ATOM 651 N N . SER A 1 80 ? 11.421 0.561 3.444 1.00 67.12 80 SER A N 1
ATOM 652 C CA . SER A 1 80 ? 12.345 0.240 4.534 1.00 67.12 80 SER A CA 1
ATOM 653 C C . SER A 1 80 ? 12.571 -1.267 4.666 1.00 67.12 80 SER A C 1
ATOM 655 O O . SER A 1 80 ? 13.655 -1.670 5.102 1.00 67.12 80 SER A O 1
ATOM 657 N N . GLY A 1 81 ? 11.603 -2.076 4.218 1.00 65.88 81 GLY A N 1
ATOM 658 C CA . GLY A 1 81 ? 11.544 -3.521 4.430 1.00 65.88 81 GLY A CA 1
ATOM 659 C C . GLY A 1 81 ? 11.089 -3.888 5.845 1.00 65.88 81 GLY A C 1
ATOM 660 O O . GLY A 1 81 ? 11.253 -5.032 6.261 1.00 65.88 81 GLY A O 1
ATOM 661 N N . GLU A 1 82 ? 10.585 -2.914 6.606 1.00 64.62 82 GLU A N 1
ATOM 662 C CA . GLU A 1 82 ? 10.125 -3.100 7.986 1.00 64.62 82 GLU A CA 1
ATOM 663 C C . GLU A 1 82 ? 8.672 -3.570 8.041 1.00 64.62 82 GLU A C 1
ATOM 665 O O . GLU A 1 82 ? 8.244 -4.126 9.053 1.00 64.62 82 GLU A O 1
ATOM 670 N N . VAL A 1 83 ? 7.911 -3.378 6.958 1.00 62.78 83 VAL A N 1
ATOM 671 C CA . VAL A 1 83 ? 6.510 -3.779 6.903 1.00 62.78 83 VAL A CA 1
ATOM 672 C C . VAL A 1 83 ? 6.445 -5.271 6.599 1.00 62.78 83 VAL A C 1
ATOM 674 O O . VAL A 1 83 ? 6.343 -5.709 5.451 1.00 62.78 83 VAL A O 1
ATOM 677 N N . ASN A 1 84 ? 6.494 -6.075 7.659 1.00 63.53 84 ASN A N 1
ATOM 678 C CA . ASN A 1 84 ? 6.286 -7.512 7.567 1.00 63.53 84 ASN A CA 1
ATOM 679 C C . ASN A 1 84 ? 4.790 -7.842 7.577 1.00 63.53 84 ASN A C 1
ATOM 681 O O . ASN A 1 84 ? 4.229 -8.286 8.572 1.00 63.53 84 ASN A O 1
ATOM 685 N N . LEU A 1 85 ? 4.155 -7.617 6.433 1.00 61.53 85 LEU A N 1
ATOM 686 C CA . LEU A 1 85 ? 2.783 -8.038 6.158 1.00 61.53 85 LEU A CA 1
ATOM 687 C C . LEU A 1 85 ? 2.696 -9.499 5.669 1.00 61.53 85 LEU A C 1
ATOM 689 O O . LEU A 1 85 ? 1.608 -10.023 5.450 1.00 61.53 85 LEU A O 1
ATOM 693 N N . GLN A 1 86 ? 3.841 -10.161 5.473 1.00 53.94 86 GLN A N 1
ATOM 694 C CA . GLN A 1 86 ? 3.937 -11.478 4.838 1.00 53.94 86 GLN A CA 1
ATOM 695 C C . GLN A 1 86 ? 3.814 -12.650 5.831 1.00 53.94 86 GLN A C 1
ATOM 697 O O . GLN A 1 86 ? 3.792 -13.804 5.413 1.00 53.94 86 GL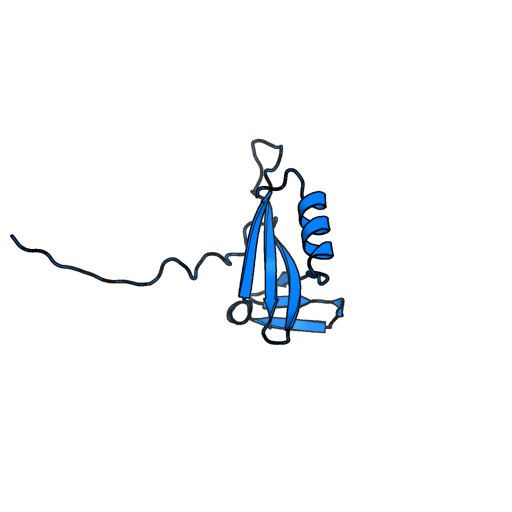N A O 1
ATOM 702 N N . SER A 1 87 ? 3.727 -12.391 7.136 1.00 45.69 87 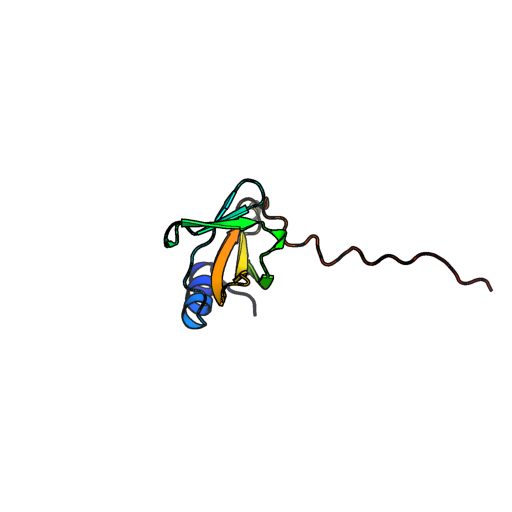SER A N 1
ATOM 703 C CA . SER A 1 87 ? 3.839 -13.418 8.181 1.00 45.69 87 SER A CA 1
ATOM 704 C C . SER A 1 87 ? 2.571 -14.242 8.455 1.00 45.69 87 SER A C 1
ATOM 706 O O . SER A 1 87 ? 2.619 -15.129 9.302 1.00 45.69 87 SER A O 1
ATOM 708 N N . THR A 1 88 ? 1.459 -14.044 7.736 1.00 41.34 88 THR A N 1
ATOM 709 C CA . THR A 1 88 ? 0.223 -14.841 7.937 1.00 41.34 88 THR A CA 1
ATOM 710 C C . THR A 1 88 ? -0.015 -15.929 6.879 1.00 41.34 88 THR A C 1
ATOM 712 O O . THR A 1 88 ? -1.128 -16.433 6.768 1.00 41.34 88 THR A O 1
ATOM 715 N N . VAL A 1 89 ? 1.000 -16.327 6.100 1.00 45.78 89 VAL A N 1
ATOM 716 C CA . VAL A 1 89 ? 0.890 -17.489 5.184 1.00 45.78 89 VAL A CA 1
ATOM 717 C C . VAL A 1 89 ? 1.731 -18.711 5.559 1.00 45.78 89 VAL A C 1
ATOM 719 O O . VAL A 1 89 ? 1.558 -19.743 4.925 1.00 45.78 89 VAL A O 1
ATOM 722 N N . ASP A 1 90 ? 2.531 -18.676 6.629 1.00 42.81 90 ASP A N 1
ATOM 723 C CA . ASP A 1 90 ? 3.385 -19.819 7.008 1.00 42.81 90 ASP A CA 1
ATOM 724 C C . ASP A 1 90 ? 3.184 -20.286 8.460 1.00 42.81 90 ASP A C 1
ATOM 726 O O . ASP A 1 90 ? 4.140 -20.473 9.215 1.00 42.81 90 ASP A O 1
ATOM 730 N N . SER A 1 91 ? 1.939 -20.480 8.901 1.00 44.22 91 SER A N 1
ATOM 731 C CA . SER A 1 91 ? 1.671 -21.130 10.196 1.00 44.22 91 SER A CA 1
ATOM 732 C C . SER A 1 91 ? 0.361 -21.921 10.212 1.00 44.22 91 SER A C 1
ATOM 734 O O . SER A 1 91 ? -0.505 -21.681 11.046 1.00 44.22 91 SER A O 1
ATOM 736 N N . GLU A 1 92 ? 0.225 -22.900 9.319 1.00 43.16 92 GLU A N 1
ATOM 737 C CA . GLU A 1 92 ? -0.534 -24.114 9.644 1.00 43.16 92 GLU A CA 1
ATOM 738 C C . GLU A 1 92 ? 0.438 -25.302 9.690 1.00 43.16 92 GLU A C 1
ATOM 740 O O . GLU A 1 92 ? 0.846 -25.866 8.676 1.00 43.16 92 GLU A O 1
ATOM 745 N N . ASP A 1 93 ? 0.840 -25.629 10.919 1.00 50.00 93 ASP A N 1
ATOM 746 C CA . ASP A 1 93 ? 1.344 -26.926 11.362 1.00 50.00 93 ASP A CA 1
ATOM 747 C C . ASP A 1 93 ? 0.502 -28.090 10.800 1.00 50.00 93 ASP A C 1
ATOM 749 O O . ASP A 1 93 ? -0.720 -28.076 10.934 1.00 50.00 93 ASP A O 1
ATOM 753 N N . ASN A 1 94 ? 1.136 -29.189 10.361 1.00 44.94 94 ASN A N 1
ATOM 754 C CA . ASN A 1 94 ? 1.035 -30.396 11.186 1.00 44.94 94 ASN A CA 1
ATOM 755 C C . ASN A 1 94 ? 2.160 -31.420 10.973 1.00 44.94 94 ASN A C 1
ATOM 757 O O . ASN A 1 94 ? 2.601 -31.750 9.876 1.00 44.94 94 ASN A O 1
ATOM 761 N N . HIS A 1 95 ? 2.547 -31.923 12.132 1.00 50.41 95 HIS A N 1
ATOM 762 C CA . HIS A 1 95 ? 3.503 -32.934 12.518 1.00 50.41 95 HIS A CA 1
ATOM 763 C C . HIS A 1 95 ? 3.213 -34.336 11.947 1.00 50.41 95 HIS A C 1
ATOM 765 O O . HIS A 1 95 ? 2.062 -34.726 11.800 1.00 50.41 95 HIS A O 1
ATOM 771 N N . HIS A 1 96 ? 4.290 -35.118 11.791 1.00 53.34 96 HIS A N 1
ATOM 772 C CA . HIS A 1 96 ? 4.385 -36.561 12.074 1.00 53.34 96 HIS A CA 1
ATOM 773 C C . HIS A 1 96 ? 3.282 -37.505 11.555 1.00 53.34 96 HIS A C 1
ATOM 775 O O . HIS A 1 96 ? 2.238 -37.643 12.176 1.00 53.34 96 HIS A O 1
ATOM 781 N N . GLN A 1 97 ? 3.621 -38.328 10.557 1.00 54.41 97 GLN A N 1
ATOM 782 C CA . GLN A 1 97 ? 3.779 -39.793 10.672 1.00 54.41 97 GLN A CA 1
ATOM 783 C C . GLN A 1 97 ? 3.738 -40.421 9.283 1.00 54.41 97 GLN A C 1
ATOM 785 O O . GLN A 1 97 ? 2.758 -40.244 8.579 1.00 54.41 97 GLN A O 1
ATOM 790 N N . GLU A 1 98 ? 4.726 -41.255 8.954 1.00 46.91 98 GLU A N 1
ATOM 791 C CA . GLU A 1 98 ? 4.432 -42.513 8.266 1.00 46.91 98 GLU A CA 1
ATOM 792 C C . GLU A 1 98 ? 5.549 -43.531 8.524 1.00 46.91 98 GLU A C 1
ATOM 794 O O . GLU A 1 98 ? 6.688 -43.391 8.086 1.00 46.91 98 GLU A O 1
ATOM 799 N N . ASN A 1 99 ? 5.190 -44.542 9.319 1.00 54.88 99 ASN A N 1
ATOM 800 C CA . ASN A 1 99 ? 5.884 -45.817 9.409 1.00 54.88 99 ASN A CA 1
ATOM 801 C C . ASN A 1 99 ? 5.616 -46.613 8.122 1.00 54.88 99 ASN A C 1
ATOM 803 O O . ASN A 1 99 ? 4.447 -46.877 7.823 1.00 54.88 99 ASN A O 1
ATOM 807 N N . HIS A 1 100 ? 6.666 -47.114 7.471 1.00 54.75 100 HIS A N 1
ATOM 808 C CA . HIS A 1 100 ? 6.690 -48.488 6.955 1.00 54.75 100 HIS A CA 1
ATOM 809 C C . HIS A 1 100 ? 8.118 -48.991 6.756 1.00 54.75 100 HIS A C 1
ATOM 811 O O . HIS A 1 100 ? 8.933 -48.237 6.182 1.00 54.75 100 HIS A O 1
#

Secondary structure (DSSP, 8-state):
---SSHHHHHHHHHHHT--EEEEEETTEEEEGGGTEEEEGGGEEEEEEEEEPPSSTTS--EEEEEEEETTS-EEEEEESSS-----TTSS----------

Foldseek 3Di:
DADQDPVVVQVVLVVVQAVFEWEDDPQWIATVVVRDIGRLVQKDFPDKYFHDDPDPPAATKIKTFIDGPVGHTHIYIDRPPPPPSPPPPPDDDDDDDDDD

Sequence (100 aa):
MSYLTLNDAVFDLRKRGYRLN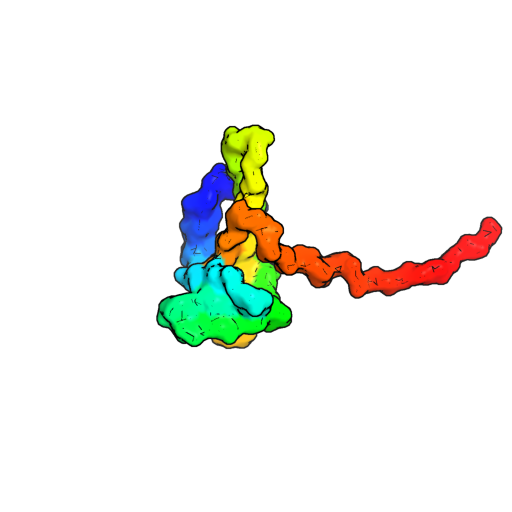FYYYEDNIICFPLELVVPIDNVNIDEVHTIPVSDENEKKSVLYAISIKEGQHGILFDCSGEVNLQSTVDSEDNHHQENH